Protein AF-A0A8H6ZIX2-F1 (afdb_monomer)

InterPro domains:
  IPR058913 Integrase core domain, putative [PF24764] (2-64)

Foldseek 3Di:
DPVVVVQVVCVVVVVADPVDPVRVVVCCVPCVVVVVVVVVVVVVCVQQAQPVPPPRDGPVRVVVVVQVVCVVVPVCPPPPDDDPVQVPDPCNVPPPPDDDDPPVPPDDDPPDDDPPDPPPPDDDDDDDPDDDD

Mean predicted aligned error: 19.59 Å

pLDDT: mean 71.52, std 15.95, range [33.22, 94.12]

Radius of gyration: 26.86 Å; Cα contacts (8 Å, |Δi|>4): 36; chains: 1; bounding box: 64×58×55 Å

Structure (mmCIF, N/CA/C/O backbone):
data_AF-A0A8H6ZIX2-F1
#
_entry.id   AF-A0A8H6ZIX2-F1
#
loop_
_atom_site.group_PDB
_atom_site.id
_atom_site.type_symbol
_atom_site.label_atom_id
_atom_site.label_alt_id
_atom_site.label_comp_id
_atom_site.label_asym_id
_atom_site.label_entity_id
_atom_site.label_seq_id
_atom_site.pdbx_PDB_ins_code
_atom_site.Cartn_x
_at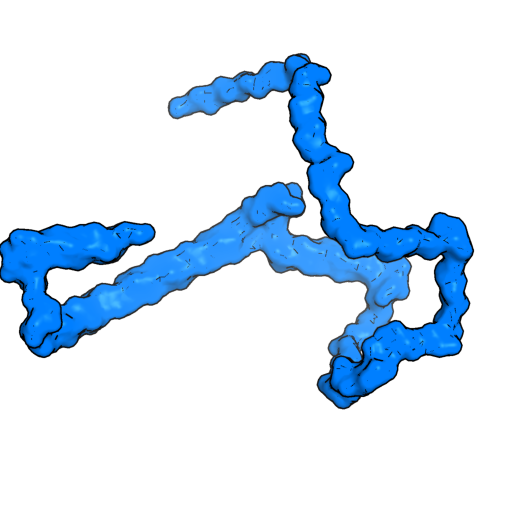om_site.Cartn_y
_atom_site.Cartn_z
_atom_site.occupancy
_atom_site.B_iso_or_equiv
_atom_site.auth_seq_id
_atom_site.auth_comp_id
_atom_site.auth_asym_id
_atom_site.auth_atom_id
_atom_site.pdbx_PDB_model_num
ATOM 1 N N . MET A 1 1 ? 4.881 3.598 10.717 1.00 56.81 1 MET A N 1
ATOM 2 C CA . MET A 1 1 ? 4.217 3.123 11.952 1.00 56.81 1 MET A CA 1
ATOM 3 C C . MET A 1 1 ? 3.132 4.103 12.435 1.00 56.81 1 MET A C 1
ATOM 5 O O . MET A 1 1 ? 2.992 4.298 13.626 1.00 56.81 1 MET A O 1
ATOM 9 N N . VAL A 1 2 ? 2.334 4.717 11.551 1.00 77.94 2 VAL A N 1
ATOM 10 C CA . VAL A 1 2 ? 1.411 5.803 11.966 1.00 77.94 2 VAL A CA 1
ATOM 11 C C . VAL A 1 2 ? 0.063 5.269 12.474 1.00 77.94 2 VAL A C 1
ATOM 13 O O . VAL A 1 2 ? -0.484 5.762 13.451 1.00 77.94 2 VAL A O 1
ATOM 16 N N . TYR A 1 3 ? -0.473 4.219 11.848 1.00 84.69 3 TYR A N 1
ATOM 17 C CA . TYR A 1 3 ? -1.799 3.695 12.203 1.00 84.69 3 TYR A CA 1
ATOM 18 C C . TYR A 1 3 ? -1.841 2.990 13.563 1.00 84.69 3 TYR A C 1
ATOM 20 O O . TYR A 1 3 ? -2.856 3.061 14.248 1.00 84.69 3 TYR A O 1
ATOM 28 N N . CYS A 1 4 ? -0.739 2.362 13.983 1.00 85.62 4 CYS A N 1
ATOM 29 C CA . CYS A 1 4 ? -0.664 1.705 15.287 1.00 85.62 4 CYS A CA 1
ATOM 30 C C . CYS A 1 4 ? -0.848 2.706 16.434 1.00 85.62 4 CYS A C 1
ATOM 32 O O . CYS A 1 4 ? -1.582 2.418 17.370 1.00 85.62 4 CYS A O 1
ATOM 34 N N . GLU A 1 5 ? -0.238 3.890 16.340 1.00 89.25 5 GLU A N 1
ATOM 35 C CA . GLU A 1 5 ? -0.373 4.943 17.356 1.00 89.25 5 GLU A CA 1
ATOM 36 C C . GLU A 1 5 ? -1.815 5.449 17.457 1.00 89.25 5 GLU A C 1
ATOM 38 O O . GLU A 1 5 ? -2.325 5.652 18.555 1.00 89.25 5 GLU A O 1
ATOM 43 N N . ILE A 1 6 ? -2.504 5.579 16.319 1.00 89.62 6 ILE A N 1
ATOM 44 C CA . ILE A 1 6 ? -3.917 5.973 16.285 1.00 89.62 6 ILE A CA 1
ATOM 45 C C . ILE A 1 6 ? -4.780 4.923 16.993 1.00 89.62 6 ILE A C 1
ATOM 47 O O . ILE A 1 6 ? -5.639 5.287 17.788 1.00 89.62 6 ILE A O 1
ATOM 51 N N . PHE A 1 7 ? -4.557 3.630 16.741 1.00 89.31 7 PHE A N 1
ATOM 52 C CA . PHE A 1 7 ? -5.340 2.568 17.381 1.00 89.31 7 PHE A CA 1
ATOM 53 C C . PHE A 1 7 ? -5.094 2.486 18.888 1.00 89.31 7 PHE A C 1
ATOM 55 O O . PHE A 1 7 ? -6.059 2.390 19.639 1.00 89.31 7 PHE A O 1
ATOM 62 N N . MET A 1 8 ? -3.840 2.625 19.327 1.00 89.50 8 MET A N 1
ATOM 63 C CA . MET A 1 8 ? -3.497 2.682 20.753 1.00 89.50 8 MET A CA 1
ATOM 64 C C . MET A 1 8 ? -4.160 3.881 21.442 1.00 89.50 8 MET A C 1
ATOM 66 O O . MET A 1 8 ? -4.713 3.750 22.528 1.00 89.50 8 MET A O 1
ATOM 70 N N . HIS A 1 9 ? -4.167 5.046 20.788 1.00 91.81 9 HIS A N 1
ATOM 71 C CA . HIS A 1 9 ? -4.824 6.231 21.333 1.00 91.81 9 HIS A CA 1
ATOM 72 C C . HIS A 1 9 ? -6.351 6.075 21.407 1.00 91.81 9 HIS A C 1
ATOM 74 O O . HIS A 1 9 ? -6.963 6.502 22.381 1.00 91.81 9 HIS A O 1
ATOM 80 N N . LEU A 1 10 ? -6.973 5.452 20.399 1.00 89.00 10 LEU A N 1
ATOM 81 C CA . LEU A 1 10 ? -8.415 5.178 20.379 1.00 89.00 10 LEU A CA 1
ATOM 82 C C . LEU A 1 10 ? -8.845 4.194 21.479 1.00 89.00 10 LEU A C 1
ATOM 84 O O . LEU A 1 10 ? -9.941 4.332 22.028 1.00 89.00 10 LEU A O 1
ATOM 88 N N . GLU A 1 11 ? -7.987 3.228 21.801 1.00 91.06 11 GLU A N 1
ATOM 89 C CA . GLU A 1 11 ? -8.180 2.297 22.915 1.00 91.06 11 GLU A CA 1
ATOM 90 C C . GLU A 1 11 ? -8.035 3.016 24.267 1.00 91.06 11 GLU A C 1
ATOM 92 O O . GLU A 1 11 ? -8.884 2.864 25.143 1.00 91.06 11 GLU A O 1
ATOM 97 N N . GLU A 1 12 ? -7.032 3.889 24.415 1.00 93.00 12 GLU A N 1
ATOM 98 C CA . GLU A 1 12 ? -6.798 4.659 25.646 1.00 93.00 12 GLU A CA 1
ATOM 99 C C . GLU A 1 12 ? -7.970 5.589 26.005 1.00 93.00 12 GLU A C 1
ATOM 101 O O . GLU A 1 12 ? -8.342 5.710 27.173 1.00 93.00 12 GLU A O 1
ATOM 106 N N . ILE A 1 13 ? -8.601 6.218 25.008 1.00 93.56 13 ILE A N 1
ATOM 107 C CA . ILE A 1 13 ? -9.791 7.063 25.215 1.00 93.56 13 ILE A CA 1
ATOM 108 C C . ILE A 1 13 ? -11.094 6.255 25.367 1.00 93.56 13 ILE A C 1
ATOM 110 O O . ILE A 1 13 ? -12.154 6.850 25.568 1.00 93.56 13 ILE A O 1
ATOM 114 N N . GLY A 1 14 ? -11.037 4.922 25.255 1.00 88.69 14 GLY A N 1
ATOM 115 C CA . GLY A 1 14 ? -12.189 4.025 25.380 1.00 88.69 14 GLY A CA 1
ATOM 116 C C . GLY A 1 14 ? -13.184 4.099 24.218 1.00 88.69 14 GLY A C 1
ATOM 117 O O . GLY A 1 14 ? -14.348 3.739 24.389 1.00 88.69 14 GLY A O 1
ATOM 118 N N . LEU A 1 15 ? -12.759 4.601 23.053 1.00 87.44 15 LEU A N 1
ATOM 119 C CA . LEU A 1 15 ? -13.598 4.699 21.851 1.00 87.44 15 LEU A CA 1
ATOM 120 C C . LEU A 1 15 ? -13.488 3.450 20.964 1.00 87.44 15 LEU A C 1
ATOM 122 O O . LEU A 1 15 ? -14.297 3.265 20.057 1.00 87.44 15 LEU A O 1
ATOM 126 N N . LEU A 1 16 ? -12.477 2.619 21.213 1.00 88.62 16 LEU A N 1
ATOM 127 C CA . LEU A 1 16 ? -12.229 1.372 20.512 1.00 88.62 16 LEU A CA 1
ATOM 128 C C . LEU A 1 16 ? -12.073 0.236 21.521 1.00 88.62 16 LEU A C 1
ATOM 130 O O . LEU A 1 16 ? -11.125 0.245 22.302 1.00 88.62 16 LEU A O 1
ATOM 134 N N . ASP A 1 17 ? -12.964 -0.752 21.461 1.00 90.38 17 ASP A N 1
ATOM 135 C CA . ASP A 1 17 ? -12.836 -1.998 22.214 1.00 90.38 17 ASP A CA 1
ATOM 136 C C . ASP A 1 17 ? -12.489 -3.172 21.281 1.00 90.38 17 ASP A C 1
ATOM 138 O O . ASP A 1 17 ? -13.256 -3.552 20.392 1.00 90.38 17 ASP A O 1
ATOM 142 N N . MET A 1 18 ? -11.318 -3.778 21.492 1.00 85.75 18 MET A N 1
ATOM 143 C CA . MET A 1 18 ? -10.854 -4.949 20.739 1.00 85.75 18 MET A CA 1
ATOM 144 C C . MET A 1 18 ? -11.614 -6.236 21.101 1.00 85.75 18 MET A C 1
ATOM 146 O O . MET A 1 18 ? -11.594 -7.197 20.324 1.00 85.75 18 MET A O 1
ATOM 150 N N . GLU A 1 19 ? -12.318 -6.275 22.234 1.00 88.25 19 GLU A N 1
ATOM 151 C CA . GLU A 1 19 ? -13.207 -7.382 22.596 1.00 88.25 19 GLU A CA 1
ATOM 152 C C . GLU A 1 19 ? -14.569 -7.266 21.891 1.00 88.25 19 GLU A C 1
ATOM 154 O O . GLU A 1 19 ? -15.174 -8.283 21.526 1.00 88.25 19 GLU A O 1
ATOM 159 N N . SER A 1 20 ? -15.007 -6.051 21.554 1.00 90.25 20 SER A N 1
ATOM 160 C CA . SER A 1 20 ? -16.217 -5.797 20.771 1.00 90.25 20 SER A CA 1
ATOM 161 C C . SER A 1 20 ? -16.051 -6.219 19.307 1.00 90.25 20 SER A C 1
ATOM 163 O O . SER A 1 20 ? -15.107 -5.860 18.601 1.00 90.25 20 SER A O 1
ATOM 165 N N . LEU A 1 21 ? -16.987 -7.029 18.806 1.00 91.44 21 LEU A N 1
ATOM 166 C CA . LEU A 1 21 ? -16.989 -7.449 17.399 1.00 91.44 21 LEU A CA 1
ATOM 167 C C . LEU A 1 21 ? -17.407 -6.305 16.461 1.00 91.44 21 LEU A C 1
ATOM 169 O O . LEU A 1 21 ? -16.933 -6.231 15.330 1.00 91.44 21 LEU A O 1
ATOM 173 N N . ILE A 1 22 ? -18.273 -5.405 16.931 1.00 92.12 22 ILE A N 1
ATOM 174 C CA . ILE A 1 22 ? -18.784 -4.274 16.144 1.00 92.12 22 ILE A CA 1
ATOM 175 C C . ILE A 1 22 ? -17.649 -3.293 15.847 1.00 92.12 22 ILE A C 1
ATOM 177 O O . ILE A 1 22 ? -17.459 -2.891 14.698 1.00 92.12 22 ILE A O 1
ATOM 181 N N . ASP A 1 23 ? -16.857 -2.977 16.865 1.00 89.56 23 ASP A N 1
ATOM 182 C CA . ASP A 1 23 ? -15.760 -2.019 16.778 1.00 89.56 23 ASP A CA 1
ATOM 183 C C . ASP A 1 23 ? -14.654 -2.536 15.855 1.00 89.56 23 ASP A C 1
ATOM 185 O O . ASP A 1 23 ? -14.168 -1.804 14.991 1.00 89.56 23 ASP A O 1
ATOM 189 N N . ARG A 1 24 ? -14.345 -3.837 15.930 1.00 89.56 24 ARG A N 1
ATOM 190 C CA . ARG A 1 24 ? -13.411 -4.509 15.011 1.00 89.56 24 ARG A CA 1
ATOM 191 C C . ARG A 1 24 ? -13.865 -4.450 13.555 1.00 89.56 24 ARG A C 1
ATOM 193 O O . ARG A 1 24 ? -13.058 -4.166 12.671 1.00 89.56 24 ARG A O 1
ATOM 200 N N . VAL A 1 25 ? -15.149 -4.697 13.291 1.00 92.06 25 VAL A N 1
ATOM 201 C CA . VAL A 1 25 ? -15.704 -4.621 11.930 1.00 92.06 25 VAL A CA 1
ATOM 202 C C . VAL A 1 25 ? -15.691 -3.180 11.418 1.00 92.06 25 VAL A C 1
ATOM 204 O O . VAL A 1 25 ? -15.311 -2.944 10.271 1.00 92.06 25 VAL A O 1
ATOM 207 N N . CYS A 1 26 ? -16.050 -2.211 12.262 1.00 89.81 26 CYS A N 1
ATOM 208 C CA . CYS A 1 26 ? -15.998 -0.790 11.928 1.00 89.81 26 CYS A CA 1
ATOM 209 C C . CYS A 1 26 ? -14.568 -0.354 11.571 1.00 89.81 26 CYS A C 1
ATOM 211 O O . CYS A 1 26 ? -14.339 0.249 10.519 1.00 89.81 26 CYS A O 1
ATOM 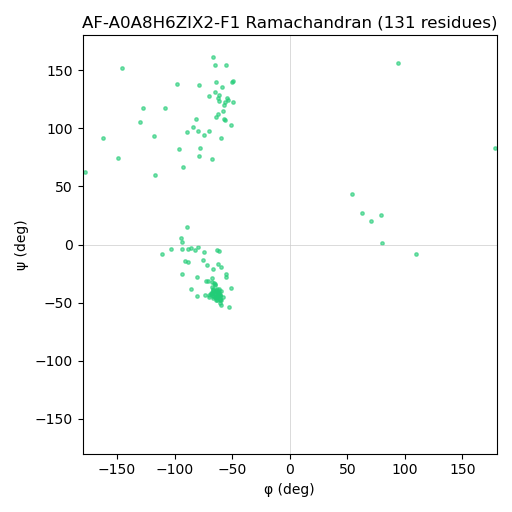213 N N . LEU A 1 27 ? -13.595 -0.736 12.400 1.00 90.31 27 LEU A N 1
ATOM 214 C CA . LEU A 1 27 ? -12.188 -0.420 12.191 1.00 90.31 27 LEU A CA 1
ATOM 215 C C . LEU A 1 27 ? -11.667 -1.049 10.896 1.00 90.31 27 LEU A C 1
ATOM 217 O O . LEU A 1 27 ? -11.035 -0.357 10.100 1.00 90.31 27 LEU A O 1
ATOM 221 N N . TYR A 1 28 ? -12.008 -2.313 10.628 1.00 90.88 28 TYR A N 1
ATOM 222 C CA . TYR A 1 28 ? -11.643 -2.976 9.378 1.00 90.88 28 TYR A CA 1
ATOM 223 C C . TYR A 1 28 ? -12.213 -2.244 8.157 1.00 90.88 28 TYR A C 1
ATOM 225 O O . TYR A 1 28 ? -11.463 -1.873 7.262 1.00 90.88 28 TYR A O 1
ATOM 233 N N . ILE A 1 29 ? -13.516 -1.958 8.123 1.00 92.88 29 ILE A N 1
ATOM 234 C CA . ILE A 1 29 ? -14.154 -1.320 6.958 1.00 92.88 29 ILE A CA 1
ATOM 235 C C . ILE A 1 29 ? -13.563 0.070 6.679 1.00 92.88 29 ILE A C 1
ATOM 237 O O . ILE A 1 29 ? -13.363 0.437 5.521 1.00 92.88 29 ILE A O 1
ATOM 241 N N . VAL A 1 30 ? -13.279 0.849 7.726 1.00 90.69 30 VAL A N 1
ATOM 242 C CA . VAL A 1 30 ? -12.804 2.231 7.580 1.00 90.69 30 VAL A CA 1
ATOM 243 C C . VAL A 1 30 ? -11.310 2.297 7.270 1.00 90.69 30 VAL A C 1
ATOM 245 O O . VAL A 1 30 ? -10.899 3.085 6.412 1.00 90.69 30 VAL A O 1
ATOM 248 N N . PHE A 1 31 ? -10.485 1.508 7.964 1.00 90.38 31 PHE A N 1
ATOM 249 C CA . PHE A 1 31 ? -9.029 1.626 7.883 1.00 90.38 31 PHE A CA 1
ATOM 250 C C . PHE A 1 31 ? -8.391 0.702 6.850 1.00 90.38 31 PHE A C 1
ATOM 252 O O . PHE A 1 31 ? -7.354 1.081 6.313 1.00 90.38 31 PHE A O 1
ATOM 259 N N . GLN A 1 32 ? -9.009 -0.425 6.485 1.00 92.12 32 GLN A N 1
ATOM 260 C CA . GLN A 1 32 ? -8.487 -1.310 5.436 1.00 92.12 32 GLN A CA 1
ATOM 261 C C . GLN A 1 32 ? -8.192 -0.569 4.117 1.00 92.12 32 GLN A C 1
ATOM 263 O O . GLN A 1 32 ? -7.051 -0.629 3.655 1.00 92.12 32 GLN A O 1
ATOM 268 N N . PRO A 1 33 ? -9.136 0.185 3.510 1.00 94.12 33 PRO A N 1
ATOM 269 C CA . PRO A 1 33 ? -8.846 0.880 2.254 1.00 94.12 33 PRO A CA 1
ATOM 270 C C . PRO A 1 33 ? -7.820 2.009 2.424 1.00 94.12 33 PRO A C 1
ATOM 272 O O . PRO A 1 33 ? -7.083 2.315 1.492 1.00 94.12 33 PRO A O 1
ATOM 275 N N . ARG A 1 34 ? -7.744 2.626 3.609 1.00 91.88 34 ARG A N 1
ATOM 276 C CA . ARG A 1 34 ? -6.808 3.727 3.895 1.00 91.88 34 ARG A CA 1
ATOM 277 C C . ARG A 1 34 ? -5.376 3.230 4.046 1.00 91.88 34 ARG A C 1
ATOM 279 O O . ARG A 1 34 ? -4.462 3.842 3.503 1.00 91.88 34 ARG A O 1
ATOM 286 N N . ILE A 1 35 ? -5.200 2.123 4.765 1.00 91.12 35 ILE A N 1
ATOM 287 C CA . ILE A 1 35 ? -3.907 1.461 4.923 1.00 91.12 35 ILE A CA 1
ATOM 288 C C . ILE A 1 35 ? -3.432 0.972 3.557 1.00 91.12 35 ILE A C 1
ATOM 290 O O . ILE A 1 35 ? -2.291 1.242 3.195 1.00 91.12 35 ILE A O 1
ATOM 294 N N . GLN A 1 36 ? -4.311 0.343 2.769 1.00 92.50 36 GLN A N 1
ATOM 295 C CA . GLN A 1 36 ? -3.953 -0.113 1.428 1.00 92.50 36 GLN A CA 1
ATOM 296 C C . GLN A 1 36 ? -3.521 1.049 0.526 1.00 92.50 36 GLN A C 1
ATOM 298 O O . GLN A 1 36 ? -2.448 0.985 -0.058 1.00 92.50 36 GLN A O 1
ATOM 303 N N . ALA A 1 37 ? -4.282 2.148 0.489 1.00 92.44 37 ALA A N 1
ATOM 304 C CA . ALA A 1 37 ? -3.914 3.323 -0.301 1.00 92.44 37 ALA A CA 1
ATOM 305 C C . ALA A 1 37 ? -2.560 3.926 0.122 1.00 92.44 37 ALA A C 1
ATOM 307 O O . ALA A 1 37 ? -1.764 4.305 -0.731 1.00 92.44 37 ALA A O 1
ATOM 308 N N . SER A 1 38 ? -2.270 3.981 1.427 1.00 90.25 38 SER A N 1
ATOM 309 C CA . SER A 1 38 ? -0.981 4.469 1.937 1.00 90.25 38 SER A CA 1
ATOM 310 C C . SER A 1 38 ? 0.183 3.536 1.581 1.00 90.25 38 SER A C 1
ATOM 312 O O . SER A 1 38 ? 1.283 4.006 1.279 1.00 90.25 38 SER A O 1
ATOM 314 N N . LEU A 1 39 ? -0.046 2.219 1.580 1.00 88.56 39 LEU A N 1
ATOM 315 C CA . LEU A 1 39 ? 0.940 1.242 1.119 1.00 88.56 39 LEU A CA 1
ATOM 316 C C . LEU A 1 39 ? 1.183 1.370 -0.385 1.00 88.56 39 LEU A C 1
ATOM 318 O O . LEU A 1 39 ? 2.337 1.387 -0.800 1.00 88.56 39 LEU A O 1
ATOM 322 N N . ASP A 1 40 ? 0.125 1.518 -1.180 1.00 91.19 40 ASP A N 1
ATOM 323 C CA . ASP A 1 40 ? 0.215 1.682 -2.632 1.00 91.19 40 ASP A CA 1
ATOM 324 C C . ASP A 1 40 ? 0.947 2.982 -3.000 1.00 91.19 40 ASP A C 1
ATOM 326 O O . ASP A 1 40 ? 1.793 2.989 -3.895 1.00 91.19 40 ASP A O 1
ATOM 330 N N . GLU A 1 41 ? 0.688 4.074 -2.275 1.00 87.62 41 GLU A N 1
ATOM 331 C CA . GLU A 1 41 ? 1.415 5.339 -2.412 1.00 87.62 41 GLU A CA 1
ATOM 332 C C . GLU A 1 41 ? 2.888 5.182 -2.029 1.00 87.62 41 GLU A C 1
ATOM 334 O O . GLU A 1 41 ? 3.766 5.622 -2.769 1.00 87.62 41 GLU A O 1
ATOM 339 N N . THR A 1 42 ? 3.177 4.515 -0.909 1.00 85.25 42 THR A N 1
ATOM 340 C CA . THR A 1 42 ? 4.558 4.265 -0.476 1.00 85.25 42 THR A CA 1
ATOM 341 C C . THR A 1 42 ? 5.292 3.398 -1.492 1.00 85.25 42 THR A C 1
ATOM 343 O O . THR A 1 42 ? 6.438 3.684 -1.815 1.00 85.25 42 THR A O 1
ATOM 346 N N . LEU A 1 43 ? 4.639 2.376 -2.044 1.00 84.62 43 LEU A N 1
ATOM 347 C CA . LEU A 1 43 ? 5.189 1.499 -3.074 1.00 84.62 43 LEU A CA 1
ATOM 348 C C . LEU A 1 43 ? 5.416 2.256 -4.386 1.00 84.62 43 LEU A C 1
ATOM 350 O O . LEU A 1 43 ? 6.477 2.130 -4.992 1.00 84.62 43 LEU A O 1
ATOM 354 N N . GLY A 1 44 ? 4.456 3.076 -4.814 1.00 80.00 44 GLY A N 1
ATOM 355 C CA . GLY A 1 44 ? 4.596 3.941 -5.983 1.00 80.00 44 GLY A CA 1
ATOM 356 C C . GLY A 1 44 ? 5.740 4.938 -5.809 1.00 80.00 44 GLY A C 1
ATOM 357 O O . GLY A 1 44 ? 6.605 5.053 -6.677 1.00 80.00 44 GLY A O 1
ATOM 358 N N . SER A 1 45 ? 5.798 5.593 -4.650 1.00 77.06 45 SER A N 1
ATOM 359 C CA . SER A 1 45 ? 6.883 6.495 -4.286 1.00 77.06 45 SER A CA 1
ATOM 360 C C . SER A 1 45 ? 8.211 5.762 -4.184 1.00 77.06 45 SER A C 1
ATOM 362 O O . SER A 1 45 ? 9.203 6.329 -4.604 1.00 77.06 45 SER A O 1
ATOM 364 N N . TRP A 1 46 ? 8.264 4.534 -3.669 1.00 72.50 46 TRP A N 1
ATOM 365 C CA . TRP A 1 46 ? 9.483 3.728 -3.567 1.00 72.50 46 TRP A CA 1
ATOM 366 C C . TRP A 1 46 ? 9.995 3.293 -4.942 1.00 72.50 46 TRP A C 1
ATOM 368 O O . TRP A 1 46 ? 11.181 3.414 -5.229 1.00 72.50 46 TRP A O 1
ATOM 378 N N . ASN A 1 47 ? 9.100 2.866 -5.833 1.00 67.81 47 ASN A N 1
ATOM 379 C CA . ASN A 1 47 ? 9.442 2.486 -7.204 1.00 67.81 47 ASN A CA 1
ATOM 380 C C . ASN A 1 47 ? 9.908 3.681 -8.052 1.00 67.81 47 ASN A C 1
ATOM 382 O O . ASN A 1 47 ? 10.729 3.523 -8.958 1.00 67.81 47 ASN A O 1
ATOM 386 N N . LEU A 1 48 ? 9.373 4.872 -7.773 1.00 65.00 48 LEU A N 1
ATOM 387 C CA . LEU A 1 48 ? 9.784 6.133 -8.395 1.00 65.00 48 LEU A CA 1
ATOM 388 C C . LEU A 1 48 ? 10.932 6.814 -7.646 1.00 65.00 48 LEU A C 1
ATOM 390 O O . LEU A 1 48 ? 11.573 7.714 -8.198 1.00 65.00 48 LEU A O 1
ATOM 394 N N . HIS A 1 49 ? 11.204 6.397 -6.409 1.00 64.56 49 HIS A N 1
ATOM 395 C CA . HIS A 1 49 ? 12.306 6.911 -5.625 1.00 64.56 49 HIS A CA 1
ATOM 396 C C . HIS A 1 49 ? 13.576 6.549 -6.374 1.00 64.56 49 HIS A C 1
ATOM 398 O O . HIS A 1 49 ? 13.8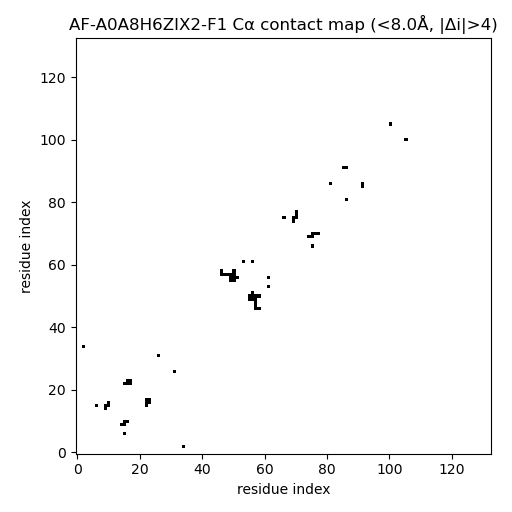39 5.397 -6.724 1.00 64.56 49 HIS A O 1
ATOM 404 N N . LYS A 1 50 ? 14.375 7.573 -6.634 1.00 54.59 50 LYS A N 1
ATOM 405 C CA . LYS A 1 50 ? 15.732 7.442 -7.133 1.00 54.59 50 LYS A CA 1
ATOM 406 C C . LYS A 1 50 ? 16.507 6.635 -6.099 1.00 54.59 50 LYS A C 1
ATOM 408 O O . LYS A 1 50 ? 17.002 7.198 -5.131 1.00 54.59 50 LYS A O 1
ATOM 413 N N . LEU A 1 51 ? 1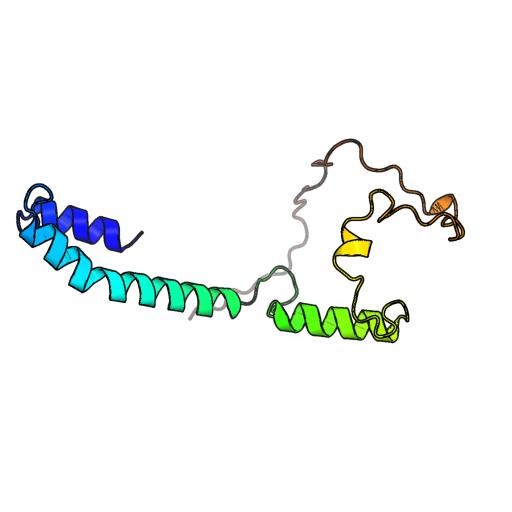6.562 5.312 -6.240 1.00 56.72 51 LEU A N 1
ATOM 414 C CA . LEU A 1 51 ? 17.493 4.499 -5.471 1.00 56.72 51 LEU A CA 1
ATOM 415 C C . LEU A 1 51 ? 18.883 5.066 -5.776 1.00 56.72 51 LEU A C 1
ATOM 417 O O . LEU A 1 51 ? 19.396 4.966 -6.892 1.00 56.72 51 LEU A O 1
ATOM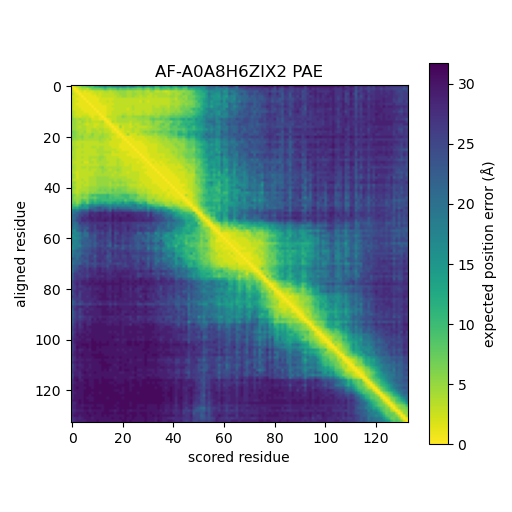 421 N N . CYS A 1 52 ? 19.456 5.758 -4.790 1.00 54.38 52 CYS A N 1
ATOM 422 C CA . CYS A 1 52 ? 20.742 6.444 -4.901 1.00 54.38 52 CYS A CA 1
ATOM 423 C C . CYS A 1 52 ? 21.901 5.485 -5.213 1.00 54.38 52 CYS A C 1
ATOM 425 O O . CYS A 1 52 ? 23.009 5.936 -5.478 1.00 54.38 52 CYS A O 1
ATOM 427 N N . THR A 1 53 ? 21.657 4.176 -5.239 1.00 52.91 53 THR A N 1
ATOM 428 C CA . THR A 1 53 ? 22.644 3.141 -5.537 1.00 52.91 53 THR A CA 1
ATOM 429 C C . THR A 1 53 ? 23.036 3.042 -7.016 1.00 52.91 53 THR A C 1
ATOM 431 O O . THR A 1 53 ? 24.004 2.356 -7.319 1.00 52.91 53 THR A O 1
ATOM 434 N N . ALA A 1 54 ? 22.394 3.778 -7.937 1.00 53.31 54 ALA A N 1
ATOM 435 C CA . ALA A 1 54 ? 22.901 3.941 -9.308 1.00 53.31 54 ALA A CA 1
ATOM 436 C C . ALA A 1 54 ? 22.523 5.297 -9.940 1.00 53.31 54 ALA A C 1
ATOM 438 O O . ALA A 1 54 ? 21.674 5.378 -10.829 1.00 53.31 54 ALA A O 1
ATOM 439 N N . ASN A 1 55 ? 23.179 6.386 -9.523 1.00 60.84 55 ASN A N 1
ATOM 440 C CA . ASN A 1 55 ? 23.120 7.688 -10.215 1.00 60.84 55 ASN A CA 1
ATOM 441 C C . ASN A 1 55 ? 21.699 8.239 -10.462 1.00 60.84 55 ASN A C 1
ATOM 443 O O . ASN A 1 55 ? 21.420 8.774 -11.535 1.00 60.84 55 ASN A O 1
ATOM 447 N N . ASN A 1 56 ? 20.797 8.153 -9.479 1.00 62.34 56 ASN A N 1
ATOM 448 C CA . ASN A 1 56 ? 19.445 8.721 -9.578 1.00 62.34 56 ASN A CA 1
ATOM 449 C C . ASN A 1 56 ? 18.559 8.124 -10.689 1.00 62.34 56 ASN A C 1
ATOM 451 O O . ASN A 1 56 ? 17.669 8.806 -11.206 1.00 62.34 56 ASN A O 1
ATOM 455 N N . LYS A 1 57 ? 18.798 6.872 -11.077 1.00 62.84 57 LYS A N 1
ATOM 456 C CA . LYS A 1 57 ? 18.011 6.178 -12.100 1.00 62.84 57 LYS A CA 1
ATOM 457 C C . LYS A 1 57 ? 16.958 5.301 -11.432 1.00 62.84 57 LYS A C 1
ATOM 459 O O . LYS A 1 57 ? 17.238 4.648 -10.431 1.00 62.84 57 LYS A O 1
ATOM 464 N N . SER A 1 58 ? 15.740 5.301 -11.971 1.00 64.94 58 SER A N 1
ATOM 465 C CA . SER A 1 58 ? 14.718 4.341 -11.547 1.00 64.94 58 SER A CA 1
ATOM 466 C C . SER A 1 58 ? 15.158 2.919 -11.929 1.00 64.94 58 SER A C 1
ATOM 468 O O . SER A 1 58 ? 15.906 2.763 -12.899 1.00 64.94 58 SER A O 1
ATOM 470 N N . PRO A 1 59 ? 14.688 1.868 -11.235 1.00 64.62 59 PRO A N 1
ATOM 471 C CA . PRO A 1 59 ? 15.015 0.478 -11.577 1.00 64.62 59 PRO A CA 1
ATOM 472 C C . PRO A 1 59 ? 14.769 0.143 -13.053 1.00 64.62 59 PRO A C 1
ATOM 474 O O . PRO A 1 59 ? 15.569 -0.534 -13.693 1.00 64.62 59 PRO A O 1
ATOM 477 N N . ARG A 1 60 ? 13.700 0.705 -13.624 1.00 69.38 60 ARG A N 1
ATOM 478 C CA . ARG A 1 60 ? 13.380 0.563 -15.043 1.00 69.38 60 ARG A CA 1
ATOM 479 C C . ARG A 1 60 ? 14.443 1.195 -15.950 1.00 69.38 60 ARG A C 1
ATOM 481 O O . ARG A 1 60 ? 14.868 0.565 -16.910 1.00 69.38 60 ARG A O 1
ATOM 488 N N . ALA A 1 61 ? 14.909 2.399 -15.623 1.00 73.31 61 ALA A N 1
ATOM 489 C CA . ALA A 1 61 ? 15.973 3.056 -16.378 1.00 73.31 61 ALA A CA 1
ATOM 490 C C . ALA A 1 61 ? 17.312 2.302 -16.266 1.00 73.31 61 ALA A C 1
ATOM 492 O O . ALA A 1 61 ? 18.090 2.288 -17.214 1.00 73.31 61 ALA A O 1
ATOM 493 N N . ILE A 1 62 ? 17.589 1.660 -15.125 1.00 77.56 62 ILE A N 1
ATOM 494 C CA . ILE A 1 62 ? 18.773 0.800 -14.958 1.00 77.56 62 ILE A CA 1
ATOM 495 C C . ILE A 1 62 ? 18.683 -0.419 -15.882 1.00 77.56 62 ILE A C 1
ATOM 497 O O . ILE A 1 62 ? 19.664 -0.733 -16.553 1.00 77.56 62 ILE A O 1
ATOM 501 N N . TYR A 1 63 ? 17.518 -1.072 -15.946 1.00 77.62 63 TYR A N 1
ATOM 502 C CA . TYR A 1 63 ? 17.293 -2.209 -16.839 1.00 77.62 63 TYR A CA 1
ATOM 503 C C . TYR A 1 63 ? 17.482 -1.825 -18.310 1.00 77.62 63 TYR A C 1
ATOM 505 O O . TYR A 1 63 ? 18.262 -2.472 -18.999 1.00 77.62 63 TYR A O 1
ATOM 513 N N . GLU A 1 64 ? 16.844 -0.742 -18.766 1.00 82.25 64 GLU A N 1
ATOM 514 C CA . GLU A 1 64 ? 16.958 -0.260 -20.151 1.00 82.25 64 GLU A CA 1
ATOM 515 C C . GLU A 1 64 ? 18.424 0.051 -20.517 1.00 82.25 64 GLU A C 1
ATOM 517 O O . GLU A 1 64 ? 18.921 -0.411 -21.539 1.00 82.25 64 GLU A O 1
ATOM 522 N N . LEU A 1 65 ? 19.173 0.732 -19.641 1.00 81.44 65 LEU A N 1
ATOM 523 C CA . LEU A 1 65 ? 20.594 1.022 -19.880 1.00 81.44 65 LEU A CA 1
ATOM 524 C C . LEU A 1 65 ? 21.487 -0.224 -19.876 1.00 81.44 65 LEU A C 1
ATOM 526 O O . LEU A 1 65 ? 22.445 -0.298 -20.645 1.00 81.44 65 LEU A O 1
ATOM 530 N N . SER A 1 66 ? 21.214 -1.179 -18.985 1.00 77.12 66 SER A N 1
ATOM 531 C CA . SER A 1 66 ? 21.929 -2.457 -18.948 1.00 77.12 66 SER A CA 1
ATOM 532 C C . SER A 1 66 ? 21.666 -3.259 -20.221 1.00 77.12 66 SER A C 1
ATOM 534 O O . SER A 1 66 ? 22.596 -3.795 -20.817 1.00 77.12 66 SER A O 1
ATOM 536 N N . HIS A 1 67 ? 20.412 -3.275 -20.675 1.00 77.56 67 HIS A N 1
ATOM 537 C CA . HIS A 1 67 ? 19.968 -3.944 -21.892 1.00 77.56 67 HIS A CA 1
ATOM 538 C C . HIS A 1 67 ? 20.604 -3.338 -23.148 1.00 77.56 67 HIS A C 1
ATOM 540 O O . HIS A 1 67 ? 21.191 -4.065 -23.945 1.00 77.56 67 HIS A O 1
ATOM 546 N N . GLU A 1 68 ? 20.602 -2.011 -23.284 1.00 79.00 68 GLU A N 1
ATOM 547 C CA . GLU A 1 68 ? 21.300 -1.317 -24.374 1.00 79.00 68 GLU A CA 1
ATOM 548 C C . GLU A 1 68 ? 22.805 -1.592 -24.358 1.00 79.00 68 GLU A C 1
ATOM 550 O O . GLU A 1 68 ? 23.409 -1.854 -25.400 1.00 79.00 68 GLU A O 1
ATOM 555 N N . LYS A 1 69 ? 23.433 -1.556 -23.176 1.00 80.12 69 LYS A N 1
ATOM 556 C CA . LYS A 1 69 ? 24.850 -1.898 -23.029 1.00 80.12 69 LYS A CA 1
ATOM 557 C C . LYS A 1 69 ? 25.100 -3.341 -23.475 1.00 80.12 69 LYS A C 1
ATOM 559 O O . LYS A 1 69 ? 26.042 -3.582 -24.221 1.00 80.12 69 LYS A O 1
ATOM 564 N N . ALA A 1 70 ? 24.234 -4.272 -23.094 1.00 74.56 70 ALA A N 1
ATOM 565 C CA . ALA A 1 70 ? 24.352 -5.679 -23.447 1.00 74.56 70 ALA A CA 1
ATOM 566 C C . ALA A 1 70 ? 24.225 -5.949 -24.950 1.00 74.56 70 ALA A C 1
ATO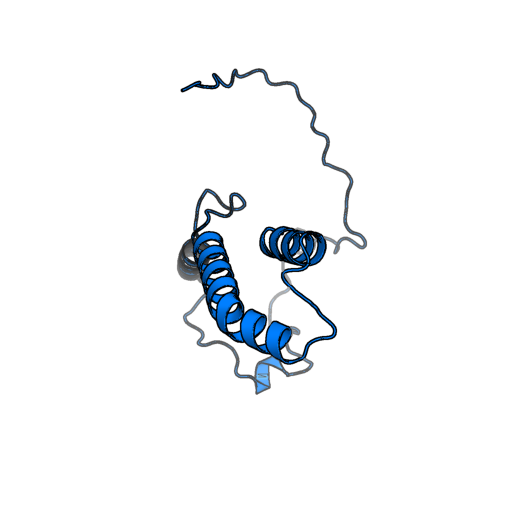M 568 O O . ALA A 1 70 ? 25.020 -6.704 -25.509 1.00 74.56 70 ALA A O 1
ATOM 569 N N . ILE A 1 71 ? 23.289 -5.271 -25.618 1.00 75.00 71 ILE A N 1
ATOM 570 C CA . ILE A 1 71 ? 23.145 -5.327 -27.077 1.00 75.00 71 ILE A CA 1
ATOM 571 C C . ILE A 1 71 ? 24.396 -4.760 -27.757 1.00 75.00 71 ILE A C 1
ATOM 573 O O . ILE A 1 71 ? 24.956 -5.392 -28.650 1.00 75.00 71 ILE A O 1
ATOM 577 N N . ASN A 1 72 ? 24.868 -3.590 -27.319 1.00 76.25 72 ASN A N 1
ATOM 578 C CA . ASN A 1 72 ? 26.029 -2.926 -27.921 1.00 76.25 72 ASN A CA 1
ATOM 579 C C . ASN A 1 72 ? 27.328 -3.725 -27.755 1.00 76.25 72 ASN A C 1
ATOM 581 O O . ASN A 1 72 ? 28.188 -3.693 -28.632 1.00 76.25 72 ASN A O 1
ATOM 585 N N . HIS A 1 73 ? 27.476 -4.435 -26.638 1.00 73.88 73 HIS A N 1
ATOM 586 C CA . HIS A 1 73 ? 28.618 -5.306 -26.375 1.00 73.88 73 HIS A CA 1
ATOM 587 C C . HIS A 1 73 ? 28.454 -6.723 -26.958 1.00 73.88 73 HIS A C 1
ATOM 589 O O . HIS A 1 73 ? 29.388 -7.515 -26.873 1.00 73.88 73 HIS A O 1
ATOM 595 N N . GLY A 1 74 ? 27.311 -7.039 -27.577 1.00 68.62 74 GLY A N 1
ATOM 596 C CA . GLY A 1 74 ? 27.113 -8.254 -28.370 1.00 68.62 74 GLY A CA 1
ATOM 597 C C . GLY A 1 74 ? 26.820 -9.534 -27.584 1.00 68.62 74 GLY A C 1
ATOM 598 O O . GLY A 1 74 ? 26.628 -10.570 -28.211 1.00 68.62 74 GLY A O 1
ATOM 599 N N . TYR A 1 75 ? 26.736 -9.479 -26.251 1.00 66.50 75 TYR A N 1
ATOM 600 C CA . TYR A 1 75 ? 26.368 -10.634 -25.418 1.00 66.50 75 TYR A CA 1
ATOM 601 C C . TYR A 1 75 ? 24.850 -10.777 -25.207 1.00 66.50 75 TYR A C 1
ATOM 603 O O . TYR A 1 75 ? 24.402 -11.748 -24.611 1.00 66.50 75 TYR A O 1
ATOM 611 N N . TRP A 1 76 ? 24.041 -9.838 -25.714 1.00 63.38 76 TRP A N 1
ATOM 612 C CA . TRP A 1 76 ? 22.581 -9.966 -25.775 1.00 63.38 76 TRP A CA 1
ATOM 613 C C . TRP A 1 76 ? 22.105 -9.938 -27.231 1.00 63.38 76 TRP A C 1
ATOM 615 O O . TRP A 1 76 ? 21.875 -8.875 -27.809 1.00 63.38 76 TRP A O 1
ATOM 625 N N . THR A 1 77 ? 21.955 -11.113 -27.838 1.00 69.00 77 THR A N 1
ATOM 626 C CA . THR A 1 77 ? 21.609 -11.305 -29.262 1.00 69.00 77 THR A CA 1
ATOM 627 C C . THR A 1 77 ? 20.103 -11.360 -29.540 1.00 69.00 77 THR A C 1
ATOM 629 O O . THR A 1 77 ? 19.684 -11.734 -30.634 1.00 69.00 77 THR A O 1
ATOM 632 N N . GLY A 1 78 ? 19.270 -10.934 -28.584 1.00 61.81 78 GLY A N 1
ATOM 633 C CA . GLY A 1 78 ? 17.813 -11.034 -28.709 1.00 61.81 78 GLY A CA 1
ATOM 634 C C . GLY A 1 78 ? 17.285 -12.434 -28.409 1.00 61.81 78 GLY A C 1
ATOM 635 O O . GLY A 1 78 ? 16.219 -12.796 -28.903 1.00 61.81 78 GLY A O 1
ATOM 636 N N . ASP A 1 79 ? 18.028 -13.198 -27.609 1.00 63.41 79 ASP A N 1
ATOM 637 C CA . ASP A 1 79 ? 17.553 -14.448 -27.042 1.00 63.41 79 ASP A CA 1
ATOM 638 C C . ASP A 1 79 ? 16.266 -14.187 -26.224 1.00 63.41 79 ASP A C 1
ATOM 640 O O . ASP A 1 79 ? 16.290 -13.362 -25.301 1.00 63.41 79 ASP A O 1
ATOM 644 N N . PRO A 1 80 ? 15.122 -14.810 -26.575 1.00 65.12 80 PRO A N 1
ATOM 645 C CA . PRO A 1 80 ? 13.884 -14.720 -25.799 1.00 65.12 80 PRO A CA 1
ATOM 646 C C . PRO A 1 80 ? 14.005 -15.314 -24.384 1.00 65.12 80 PRO A C 1
ATOM 648 O O . PRO A 1 80 ? 13.067 -15.167 -23.595 1.00 65.12 80 PRO A O 1
ATOM 651 N N . GLY A 1 81 ? 15.152 -15.914 -24.064 1.00 66.62 81 GLY A N 1
ATOM 652 C CA . GLY A 1 81 ? 15.442 -16.586 -22.816 1.00 66.62 81 GLY A CA 1
ATOM 653 C C . GLY A 1 81 ? 15.150 -18.073 -22.932 1.00 66.62 81 GLY A C 1
ATOM 654 O O . GLY A 1 81 ? 14.322 -18.510 -23.739 1.00 66.62 81 GLY A O 1
ATOM 655 N N . ASP A 1 82 ? 15.821 -18.836 -22.082 1.00 67.62 82 ASP A N 1
ATOM 656 C CA . ASP A 1 82 ? 15.618 -20.269 -21.971 1.00 67.62 82 ASP A CA 1
ATOM 657 C C . ASP A 1 82 ? 14.200 -20.586 -21.482 1.00 67.62 82 ASP A C 1
ATOM 659 O O . ASP A 1 82 ? 13.634 -19.916 -20.608 1.00 67.62 82 ASP A O 1
ATOM 663 N N . ASP A 1 83 ? 13.591 -21.618 -22.063 1.00 74.94 83 ASP A N 1
ATOM 664 C CA . ASP A 1 83 ? 12.307 -22.100 -21.578 1.00 74.94 83 ASP A CA 1
ATOM 665 C C . ASP A 1 83 ? 12.450 -22.711 -20.173 1.00 74.94 83 ASP A C 1
ATOM 667 O O . ASP A 1 83 ? 13.535 -23.064 -19.710 1.00 74.94 83 ASP A O 1
ATOM 671 N N . LEU A 1 84 ? 11.328 -22.841 -19.455 1.00 71.62 84 LEU A N 1
ATOM 672 C CA . LEU A 1 84 ? 11.334 -23.371 -18.084 1.00 71.62 84 LEU A CA 1
ATOM 673 C C . LEU A 1 84 ? 11.984 -24.756 -17.985 1.00 71.62 84 LEU A C 1
ATOM 675 O O . LEU A 1 84 ? 12.491 -25.110 -16.929 1.00 71.62 84 LEU A O 1
ATOM 679 N N . VAL A 1 85 ? 11.932 -25.542 -19.062 1.00 74.62 85 VAL A N 1
ATOM 680 C CA . VAL A 1 85 ? 12.520 -26.882 -19.118 1.00 74.62 85 VAL A CA 1
ATOM 681 C C . VAL A 1 85 ? 14.041 -26.787 -19.123 1.00 74.62 85 VAL A C 1
ATOM 683 O O . VAL A 1 85 ? 14.685 -27.488 -18.351 1.00 74.62 85 VAL A O 1
ATOM 686 N N . THR A 1 86 ? 14.594 -25.886 -19.929 1.00 71.06 86 THR A N 1
ATOM 687 C CA . THR A 1 86 ? 16.033 -25.637 -20.014 1.00 71.06 86 THR A CA 1
ATOM 688 C C . THR A 1 86 ? 16.561 -24.997 -18.729 1.00 71.06 86 THR A C 1
ATOM 690 O O . THR A 1 86 ? 17.564 -25.452 -18.195 1.00 71.06 86 THR A O 1
ATOM 693 N N . ALA A 1 87 ? 15.834 -24.039 -18.143 1.00 68.69 87 ALA A N 1
ATOM 694 C CA . ALA A 1 87 ? 16.214 -23.404 -16.874 1.00 68.69 87 ALA A CA 1
ATOM 695 C C . ALA A 1 87 ? 16.167 -24.344 -15.648 1.00 68.69 87 ALA A C 1
ATOM 697 O O . ALA A 1 87 ? 16.769 -24.051 -14.615 1.00 68.69 87 ALA A O 1
ATOM 698 N N . LEU A 1 88 ? 15.414 -25.448 -15.731 1.00 75.94 88 LEU A N 1
ATOM 699 C CA . LEU A 1 88 ? 15.330 -26.481 -14.690 1.00 75.94 88 LEU A CA 1
ATOM 700 C C . LEU A 1 88 ? 16.319 -27.630 -14.916 1.00 75.94 88 LEU A C 1
ATOM 702 O O . LEU A 1 88 ? 16.363 -28.552 -14.094 1.00 75.94 88 LEU A O 1
ATOM 706 N N . ASP A 1 89 ? 17.066 -27.614 -16.020 1.00 78.06 89 ASP A N 1
ATOM 707 C CA . ASP A 1 89 ? 18.010 -28.675 -16.313 1.00 78.06 89 ASP A CA 1
ATOM 708 C C . ASP A 1 89 ? 19.135 -28.678 -15.258 1.00 78.06 89 ASP A C 1
ATOM 710 O O . ASP A 1 89 ? 19.704 -27.629 -14.957 1.00 78.06 89 ASP A O 1
ATOM 714 N N . PRO A 1 90 ? 19.481 -29.831 -14.657 1.00 77.88 90 PRO A N 1
ATOM 715 C CA . PRO A 1 90 ? 20.563 -29.907 -13.675 1.00 77.88 90 PRO A CA 1
ATOM 716 C C . PRO A 1 90 ? 21.935 -29.475 -14.210 1.00 77.88 90 PRO A C 1
ATOM 718 O O . PRO A 1 90 ? 22.815 -29.184 -13.408 1.00 77.88 90 PRO A O 1
ATOM 721 N N . SER A 1 91 ? 22.117 -29.459 -15.533 1.00 74.25 91 SER A N 1
ATOM 722 C CA . SER A 1 91 ? 23.312 -28.959 -16.217 1.00 74.25 91 SER A CA 1
ATOM 723 C C . SER A 1 91 ? 23.194 -27.495 -16.658 1.00 74.25 91 SER A C 1
ATOM 725 O O . SER A 1 91 ? 24.097 -26.969 -17.304 1.00 74.25 91 SER A O 1
ATOM 727 N N . TYR A 1 92 ? 22.116 -26.796 -16.288 1.00 66.00 92 TYR A N 1
ATOM 728 C CA . TYR A 1 92 ? 21.990 -25.355 -16.480 1.00 66.00 92 TYR A CA 1
ATOM 729 C C . TYR A 1 92 ? 23.068 -24.647 -15.642 1.00 66.00 92 TYR A C 1
ATOM 731 O O . TYR A 1 92 ? 22.986 -24.650 -14.415 1.00 66.00 92 TYR A O 1
ATOM 739 N N . ALA A 1 93 ? 24.068 -24.075 -16.328 1.00 67.19 93 ALA A N 1
ATOM 740 C CA . ALA A 1 93 ? 25.343 -23.495 -15.852 1.00 67.19 93 ALA A CA 1
ATOM 741 C C . ALA A 1 93 ? 26.613 -24.299 -16.200 1.00 67.19 93 ALA A C 1
ATOM 743 O O . ALA A 1 93 ? 27.715 -23.783 -16.018 1.00 67.19 93 ALA A O 1
ATOM 744 N N . GLU A 1 94 ? 26.498 -25.513 -16.738 1.00 71.56 94 GLU A N 1
ATOM 745 C CA . GLU A 1 94 ? 27.642 -26.279 -17.243 1.00 71.56 94 GLU A CA 1
ATOM 746 C C . GLU A 1 94 ? 27.792 -26.092 -18.763 1.00 71.56 94 GLU A C 1
ATOM 748 O O . GLU A 1 94 ? 27.361 -26.933 -19.554 1.00 71.56 94 GLU A O 1
ATOM 753 N N . ASP A 1 95 ? 28.431 -24.999 -19.200 1.00 69.44 95 ASP A N 1
ATOM 754 C CA . ASP A 1 95 ? 28.835 -24.882 -20.607 1.00 69.44 95 ASP A CA 1
ATOM 755 C C . ASP A 1 95 ? 30.126 -25.675 -20.854 1.00 69.44 95 ASP A C 1
ATOM 757 O O . ASP A 1 95 ? 31.242 -25.244 -20.569 1.00 69.44 95 ASP A O 1
ATOM 761 N N . SER A 1 96 ? 29.961 -26.889 -21.373 1.00 64.12 96 SER A N 1
ATOM 762 C CA . SER A 1 96 ? 31.062 -27.801 -21.699 1.00 64.12 96 SER A CA 1
ATOM 763 C C . SER A 1 96 ? 31.717 -27.522 -23.060 1.00 64.12 96 SER A C 1
ATOM 765 O O . SER A 1 96 ? 32.709 -28.176 -23.392 1.00 64.12 96 SER A O 1
ATOM 767 N N . ASN A 1 97 ? 31.194 -26.574 -23.850 1.00 65.75 97 ASN A N 1
ATOM 768 C CA . ASN A 1 97 ? 31.714 -26.217 -25.174 1.00 65.75 97 ASN A CA 1
ATOM 769 C C . ASN A 1 97 ? 32.365 -24.826 -25.239 1.00 65.75 97 ASN A C 1
ATOM 771 O O . ASN A 1 97 ? 32.987 -24.516 -26.261 1.00 65.75 97 ASN A O 1
ATOM 775 N N . GLU A 1 98 ? 32.276 -24.005 -24.190 1.00 70.00 98 GLU A N 1
ATOM 776 C CA . GLU A 1 98 ? 32.957 -22.710 -24.153 1.00 70.00 98 GLU A CA 1
ATOM 777 C C . GLU A 1 98 ? 34.459 -22.835 -23.826 1.00 70.00 98 GLU A C 1
ATOM 779 O O . GLU A 1 98 ? 34.863 -23.597 -22.939 1.00 70.00 98 GLU A O 1
ATOM 784 N N . PRO A 1 99 ? 35.336 -22.087 -24.526 1.00 67.38 99 PRO A N 1
ATOM 785 C CA . PRO A 1 99 ? 36.721 -21.938 -24.109 1.00 67.38 99 PRO A CA 1
ATOM 786 C C . PRO A 1 99 ? 36.754 -21.283 -22.729 1.00 67.38 99 PRO A C 1
ATOM 788 O O . PRO A 1 99 ? 36.237 -20.181 -22.560 1.00 67.38 99 PRO A O 1
ATOM 791 N N . LEU A 1 100 ? 37.396 -21.942 -21.761 1.00 66.50 100 LEU A N 1
ATOM 792 C CA . LEU A 1 100 ? 37.638 -21.349 -20.448 1.00 66.50 100 LEU A CA 1
ATOM 793 C C . LEU A 1 100 ? 38.271 -19.954 -20.612 1.00 66.50 100 LEU A C 1
ATOM 795 O O . LEU A 1 100 ? 39.151 -19.792 -21.473 1.00 66.50 100 LEU A O 1
ATOM 799 N N . PRO A 1 101 ? 37.864 -18.960 -19.800 1.00 66.81 101 PRO A N 1
ATOM 800 C CA . PRO A 1 101 ? 38.526 -17.665 -19.796 1.00 66.81 101 PRO A CA 1
ATOM 801 C C . PRO A 1 101 ? 40.032 -17.840 -19.522 1.00 66.81 101 PRO A C 1
ATOM 803 O O . PRO A 1 101 ? 40.444 -18.843 -18.922 1.00 66.81 101 PRO A O 1
ATOM 806 N N . PRO A 1 102 ? 40.881 -16.899 -19.979 1.00 68.38 102 PRO A N 1
ATOM 807 C CA . PRO A 1 102 ? 42.314 -16.935 -19.710 1.00 68.38 102 PRO A CA 1
ATOM 808 C C . PRO A 1 102 ? 42.583 -17.166 -18.22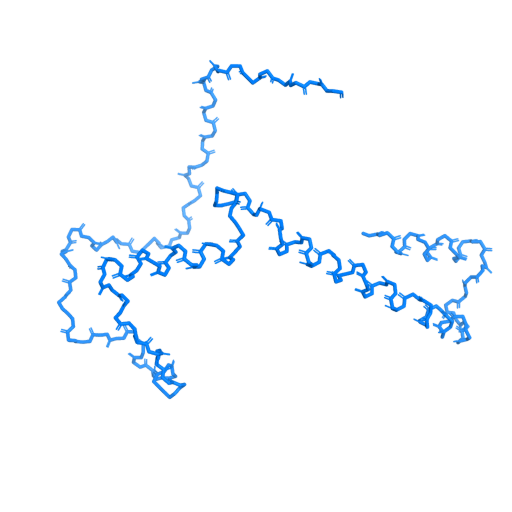0 1.00 68.38 102 PRO A C 1
ATOM 810 O O . PRO A 1 102 ? 41.900 -16.598 -17.374 1.00 68.38 102 PRO A O 1
ATOM 813 N N . LEU A 1 103 ? 43.597 -17.975 -17.899 1.00 58.34 103 LEU A N 1
ATOM 814 C CA . LEU A 1 103 ? 43.907 -18.376 -16.517 1.00 58.34 103 LEU A CA 1
ATOM 815 C C . LEU A 1 103 ? 44.124 -17.176 -15.571 1.00 58.34 103 LEU A C 1
ATOM 817 O O . LEU A 1 103 ? 43.903 -17.294 -14.372 1.00 58.34 103 LEU A O 1
ATOM 821 N N . ASP A 1 104 ? 44.516 -16.029 -16.128 1.00 62.06 104 ASP A N 1
ATOM 822 C CA . ASP A 1 104 ? 44.742 -14.771 -15.411 1.00 62.06 104 ASP A CA 1
ATOM 823 C C . ASP A 1 104 ? 43.437 -14.044 -15.007 1.00 62.06 104 ASP A C 1
ATOM 825 O O . ASP A 1 104 ? 43.484 -13.117 -14.202 1.00 62.06 104 ASP A O 1
ATOM 829 N N . GLU A 1 105 ? 42.281 -14.445 -15.551 1.00 57.47 105 GLU A N 1
ATOM 830 C CA . GLU A 1 105 ? 40.945 -13.908 -15.231 1.00 57.47 105 GLU A CA 1
ATOM 831 C C . GLU A 1 105 ? 40.126 -14.844 -14.323 1.00 57.47 105 GLU A C 1
ATOM 833 O O . GLU A 1 105 ? 39.030 -14.488 -13.884 1.00 57.47 105 GLU A O 1
ATOM 838 N N . LEU A 1 106 ? 40.662 -16.028 -14.003 1.00 58.19 106 LEU A N 1
ATOM 839 C CA . LEU A 1 106 ? 40.076 -16.959 -13.045 1.00 58.19 106 LEU A CA 1
ATOM 840 C C . LEU A 1 106 ? 40.413 -16.479 -11.625 1.00 58.19 106 LEU A C 1
ATOM 842 O O . LEU A 1 106 ? 41.330 -16.979 -10.976 1.00 58.19 106 LEU A O 1
ATOM 846 N N . HIS A 1 107 ? 39.725 -15.436 -11.160 1.00 60.97 107 HIS A N 1
ATOM 847 C CA . HIS A 1 107 ? 39.828 -15.031 -9.761 1.00 60.97 107 HIS A CA 1
ATOM 848 C C . HIS A 1 107 ? 39.329 -16.182 -8.879 1.00 60.97 107 HIS A C 1
ATOM 850 O O . HIS A 1 107 ? 38.239 -16.700 -9.117 1.00 60.97 107 HIS A O 1
ATOM 856 N N . ASP A 1 108 ? 40.115 -16.584 -7.876 1.00 66.06 108 ASP A N 1
ATOM 857 C CA . ASP A 1 108 ? 39.643 -17.514 -6.850 1.00 66.06 108 ASP A CA 1
ATOM 858 C C . ASP A 1 108 ? 38.351 -16.956 -6.244 1.00 66.06 108 ASP A C 1
ATOM 860 O O . ASP A 1 108 ? 38.331 -15.816 -5.763 1.00 66.06 108 ASP A O 1
ATOM 864 N N . ASP A 1 109 ? 37.277 -17.750 -6.266 1.00 60.28 109 ASP A N 1
ATOM 865 C CA . ASP A 1 109 ? 36.033 -17.366 -5.612 1.00 60.28 109 ASP A CA 1
ATOM 866 C C . ASP A 1 109 ? 36.338 -17.040 -4.141 1.00 60.28 109 ASP A C 1
ATOM 868 O O . ASP A 1 109 ? 36.934 -17.864 -3.431 1.00 60.28 109 ASP A O 1
ATOM 872 N N . PRO A 1 110 ? 35.960 -15.848 -3.645 1.00 61.19 110 PRO A N 1
ATOM 873 C CA . PRO A 1 110 ? 36.231 -15.488 -2.267 1.00 61.19 110 PRO A CA 1
ATOM 874 C C . PRO A 1 110 ? 35.498 -16.467 -1.343 1.00 61.19 110 PRO A C 1
ATOM 876 O O . PRO A 1 110 ? 34.272 -16.485 -1.258 1.00 61.19 110 PRO A O 1
ATOM 879 N N . VAL A 1 111 ? 36.269 -17.285 -0.619 1.00 66.12 111 VAL A N 1
ATOM 880 C CA . VAL A 1 111 ? 35.768 -18.337 0.292 1.00 66.12 111 VAL A CA 1
ATOM 881 C C . VAL A 1 111 ? 34.944 -17.753 1.452 1.00 66.12 111 VAL A C 1
ATOM 883 O O . VAL A 1 111 ? 34.188 -18.460 2.120 1.00 66.12 111 VAL A O 1
ATOM 886 N N . ALA A 1 112 ? 35.066 -16.450 1.694 1.00 68.75 112 ALA A N 1
ATOM 887 C CA . ALA A 1 112 ? 34.259 -15.707 2.641 1.00 68.75 112 ALA A CA 1
ATOM 888 C C . ALA A 1 112 ? 34.017 -14.279 2.131 1.00 68.75 112 ALA A C 1
ATOM 890 O O . ALA A 1 112 ? 34.864 -13.738 1.417 1.00 68.75 112 ALA A O 1
ATOM 891 N N . PRO A 1 113 ? 32.898 -13.642 2.521 1.00 55.56 113 PRO A N 1
ATOM 892 C CA . PRO A 1 113 ? 32.711 -12.215 2.306 1.00 55.56 113 PRO A CA 1
ATOM 893 C C . PRO A 1 113 ? 33.859 -11.436 2.954 1.00 55.56 113 PRO A C 1
ATOM 895 O O . PRO A 1 113 ? 34.109 -11.553 4.157 1.00 55.56 113 PRO A O 1
ATOM 898 N N . ASP A 1 114 ? 34.552 -10.645 2.141 1.00 63.41 114 ASP A N 1
ATOM 899 C CA . ASP A 1 114 ? 35.590 -9.745 2.611 1.00 63.41 114 ASP A CA 1
ATOM 900 C C . ASP A 1 114 ? 34.945 -8.464 3.152 1.00 63.41 114 ASP A C 1
ATOM 902 O O . ASP A 1 114 ? 34.389 -7.652 2.412 1.00 63.41 114 ASP A O 1
ATOM 906 N N . TYR A 1 115 ? 34.978 -8.306 4.474 1.00 67.56 115 TYR A N 1
ATOM 907 C CA . TYR A 1 115 ? 34.550 -7.081 5.155 1.00 67.56 115 TYR A CA 1
ATOM 908 C C . TYR A 1 115 ? 35.717 -6.116 5.406 1.00 67.56 115 TYR A C 1
ATOM 910 O O . TYR A 1 115 ? 35.532 -5.070 6.032 1.00 67.56 115 TYR A O 1
ATOM 918 N N . SER A 1 116 ? 36.925 -6.457 4.957 1.00 61.09 116 SER A N 1
ATOM 919 C CA . SER A 1 116 ? 38.128 -5.663 5.159 1.00 61.09 116 SER A CA 1
ATOM 920 C C . SER A 1 116 ? 38.379 -4.705 4.000 1.00 61.09 116 SER A C 1
ATOM 922 O O . SER A 1 116 ? 39.355 -4.834 3.287 1.00 61.09 116 SER A O 1
ATOM 924 N N . GLU A 1 117 ? 37.493 -3.715 3.852 1.00 59.09 117 GLU A N 1
ATOM 925 C CA . GLU A 1 117 ? 37.834 -2.324 3.501 1.00 59.09 117 GLU A CA 1
ATOM 926 C C . GLU A 1 117 ? 36.555 -1.479 3.366 1.00 59.09 117 GLU A C 1
ATOM 928 O O . GLU A 1 117 ? 36.042 -1.196 2.288 1.00 59.09 117 GLU A O 1
ATOM 933 N N . VAL A 1 118 ? 36.055 -1.008 4.510 1.00 51.44 118 VAL A N 1
ATOM 934 C CA . VAL A 1 118 ? 35.398 0.305 4.570 1.00 51.44 118 VAL A CA 1
ATOM 935 C C . VAL A 1 118 ? 36.235 1.179 5.498 1.00 51.44 118 VAL A C 1
ATOM 937 O O . VAL A 1 118 ? 35.809 1.595 6.573 1.00 51.44 118 VAL A O 1
ATOM 940 N N . SER A 1 119 ? 37.501 1.385 5.130 1.00 47.62 119 SER A N 1
ATOM 941 C CA . SER A 1 119 ? 38.312 2.432 5.737 1.00 47.62 119 SER A CA 1
ATOM 942 C C . SER A 1 119 ? 37.829 3.767 5.176 1.00 47.62 119 SER A C 1
ATOM 944 O O . SER A 1 119 ? 38.244 4.228 4.117 1.00 47.62 119 SER A O 1
ATOM 946 N N . ASP A 1 120 ? 36.915 4.399 5.909 1.00 54.38 120 ASP A N 1
ATOM 947 C CA . ASP A 1 120 ? 36.580 5.808 5.726 1.00 54.38 120 ASP A CA 1
ATOM 948 C C . ASP A 1 120 ? 37.793 6.655 6.153 1.00 54.38 120 ASP A C 1
ATOM 950 O O . ASP A 1 120 ? 37.850 7.231 7.241 1.00 54.38 120 ASP A O 1
ATOM 954 N N . THR A 1 121 ? 38.849 6.669 5.333 1.00 45.31 121 THR A N 1
ATOM 955 C CA . THR A 1 121 ? 39.940 7.628 5.496 1.00 45.31 121 THR A CA 1
ATOM 956 C C . THR A 1 121 ? 39.479 8.961 4.938 1.00 45.31 121 THR A C 1
ATOM 958 O O . THR A 1 121 ? 39.787 9.343 3.808 1.00 45.31 121 THR A O 1
ATOM 961 N N . GLY A 1 122 ? 38.747 9.693 5.774 1.00 45.81 122 GLY A N 1
ATOM 962 C CA . GLY A 1 122 ? 38.569 11.122 5.622 1.00 45.81 122 GLY A CA 1
ATOM 963 C C . GLY A 1 122 ? 39.927 11.826 5.611 1.00 45.81 12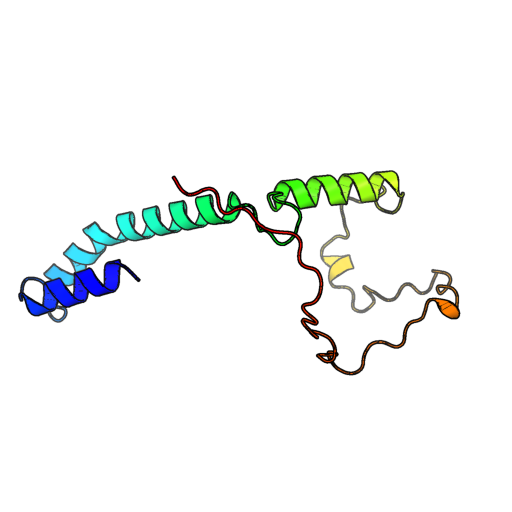2 GLY A C 1
ATOM 964 O O . GLY A 1 122 ? 40.583 11.962 6.639 1.00 45.81 122 GLY A O 1
ATOM 965 N N . SER A 1 123 ? 40.341 12.308 4.442 1.00 45.19 123 SER A N 1
ATOM 966 C CA . SER A 1 123 ? 41.231 13.464 4.307 1.00 45.19 123 SER A CA 1
ATOM 967 C C . SER A 1 123 ? 41.149 13.994 2.879 1.00 45.19 123 SER A C 1
ATOM 969 O O . SER A 1 123 ? 41.835 13.545 1.965 1.00 45.19 123 SER A O 1
ATOM 971 N N . GLY A 1 124 ? 40.248 14.950 2.682 1.00 33.91 124 GLY A N 1
ATOM 972 C CA . GLY A 1 124 ? 40.019 15.582 1.392 1.00 33.91 124 GLY A CA 1
ATOM 973 C C . GLY A 1 124 ? 38.972 16.673 1.505 1.00 33.91 124 GLY A C 1
ATOM 974 O O . GLY A 1 124 ? 37.899 16.570 0.924 1.00 33.91 124 GLY A O 1
ATOM 975 N N . VAL A 1 125 ? 39.277 17.702 2.295 1.00 48.47 125 VAL A N 1
ATOM 976 C CA . VAL A 1 125 ? 38.476 18.919 2.446 1.00 48.47 125 VAL A CA 1
ATOM 977 C C . VAL A 1 125 ? 38.159 19.499 1.060 1.00 48.47 125 VAL A C 1
ATOM 979 O O . VAL A 1 125 ? 38.997 20.142 0.434 1.00 48.47 125 VAL A O 1
ATOM 982 N N . ARG A 1 126 ? 36.935 19.294 0.571 1.00 42.50 126 ARG A N 1
ATOM 983 C CA . ARG A 1 126 ? 36.301 20.162 -0.424 1.00 42.50 126 ARG A CA 1
ATOM 984 C C . ARG A 1 126 ? 34.916 20.495 0.094 1.00 42.50 126 ARG A C 1
ATOM 986 O O . ARG A 1 126 ? 34.040 19.641 0.145 1.00 42.50 126 ARG A O 1
ATOM 993 N N . GLY A 1 127 ? 34.798 21.735 0.566 1.00 37.53 127 GLY A N 1
ATOM 994 C CA . GLY A 1 127 ? 33.641 22.257 1.272 1.00 37.53 127 GLY A CA 1
ATOM 995 C C . GLY A 1 127 ? 32.338 21.961 0.545 1.00 37.53 127 GLY A C 1
ATOM 996 O O . GLY A 1 127 ? 32.142 22.353 -0.604 1.00 37.53 127 GLY A O 1
ATOM 997 N N . TRP A 1 128 ? 31.443 21.282 1.248 1.00 34.66 128 TRP A N 1
ATOM 998 C CA . TRP A 1 128 ? 30.035 21.260 0.910 1.00 34.66 128 TRP A CA 1
ATOM 999 C C . TRP A 1 128 ? 29.425 22.505 1.539 1.00 34.66 128 TRP A C 1
ATOM 1001 O O . TRP A 1 128 ? 29.210 22.564 2.747 1.00 34.66 128 TRP A O 1
ATOM 1011 N N . SER A 1 129 ? 29.206 23.533 0.719 1.00 39.22 129 SER A N 1
ATOM 1012 C CA . SER A 1 129 ? 28.329 24.629 1.112 1.00 39.22 129 SER A CA 1
ATOM 1013 C C . SER A 1 129 ? 26.909 24.078 1.128 1.00 39.22 129 SER A C 1
ATOM 1015 O O . SER A 1 129 ? 26.265 23.949 0.088 1.00 39.22 129 SER A O 1
ATOM 1017 N N . PHE A 1 130 ? 26.456 23.713 2.321 1.00 33.22 130 PHE A N 1
ATOM 1018 C CA . PHE A 1 130 ? 25.053 23.515 2.641 1.00 33.22 130 PHE A CA 1
ATOM 1019 C C . PHE A 1 130 ? 24.325 24.832 2.332 1.00 33.22 130 PHE A C 1
ATOM 1021 O O . PHE A 1 130 ? 24.653 25.875 2.894 1.00 33.22 130 PHE A O 1
ATOM 1028 N N . CYS A 1 131 ? 23.428 24.818 1.348 1.00 36.25 131 CYS A N 1
ATOM 1029 C CA . CYS A 1 131 ? 22.555 25.946 1.058 1.00 36.25 131 CYS A CA 1
ATOM 1030 C C . CYS A 1 131 ? 21.297 25.741 1.905 1.00 36.25 131 CYS A C 1
ATOM 1032 O O . CYS A 1 131 ? 20.437 24.938 1.546 1.00 36.25 131 CYS A O 1
ATOM 1034 N N . GLU A 1 132 ? 21.260 26.400 3.066 1.00 37.66 132 GLU A N 1
ATOM 1035 C CA . GLU A 1 132 ? 20.035 26.606 3.840 1.00 37.66 132 GLU A CA 1
ATOM 1036 C C . GLU A 1 132 ? 19.009 27.357 2.982 1.00 37.66 132 GLU A C 1
ATOM 1038 O O . GLU A 1 132 ? 19.336 28.340 2.308 1.00 37.66 132 GLU A O 1
ATOM 1043 N N . GLN A 1 133 ? 17.769 26.883 3.036 1.00 39.66 133 GLN A N 1
ATOM 1044 C CA . GL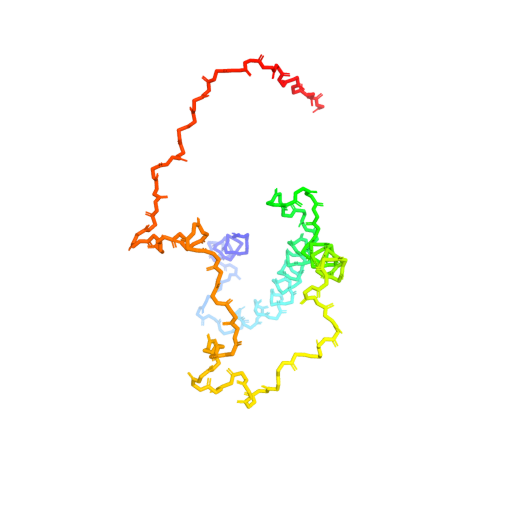N A 1 133 ? 16.564 27.663 2.777 1.00 39.66 133 GLN A CA 1
ATOM 1045 C C . GLN A 1 133 ? 15.720 27.635 4.041 1.00 39.66 133 GLN A C 1
ATOM 1047 O O . GLN A 1 133 ? 15.617 26.538 4.636 1.00 39.66 133 GLN A O 1
#

Solvent-accessible surface area (backbone atoms only — not comparable to full-atom values): 8685 Å² total; per-residue (Å²): 126,68,67,62,55,52,51,54,52,36,39,74,74,66,78,42,48,87,86,42,68,66,48,48,52,51,48,46,70,63,42,49,64,53,53,49,51,52,49,52,49,50,48,53,48,54,59,64,38,51,48,70,89,54,84,62,36,33,69,66,56,49,48,54,52,52,50,53,50,32,42,74,71,61,82,44,84,75,74,92,65,77,52,75,68,55,69,63,36,92,59,61,87,65,72,87,83,62,82,75,74,60,79,92,72,66,69,79,76,72,94,56,90,83,79,88,77,80,76,83,75,86,81,77,96,69,86,78,80,79,79,86,129

Organism: NCBI:txid230812

Secondary structure (DSSP, 8-state):
-HHHHHHHHHHHTTS--SS-HHHHHHHHHHHHHHHHHHHHHHHHHHHHS--GGGTT--HHHHHHHHHHHHHHTTS--------HHHHT-TTTT--SSSPPPPGGG-PPP-SS---------------------

Sequence (133 aa):
MVYCEIFMHLEEIGLLDMESLIDRVCLYIVFQPRIQASLDETLGSWNLHKLCTANNKSPRAIYELSHEKAINHGYWTGDPGDDLVTALDPSYAEDSNEPLPPLDELHDDPVAPDYSEVSDTGSGVRGWSFCEQ